Protein AF-A0A1R1Y2N2-F1 (afdb_monomer_lite)

Sequence (89 aa):
MRGSAKKTLYDRALKIDKSMISQWMRKVNGGNQSNWMGLELKYPERQKSLLHIAKIRIGAYWTAQRMANERIIDGAYKSECPLCKMKTP

Structure (mmCIF, N/CA/C/O backbone):
data_AF-A0A1R1Y2N2-F1
#
_entry.id   AF-A0A1R1Y2N2-F1
#
loop_
_atom_site.group_PDB
_atom_site.id
_atom_site.type_symbol
_atom_site.label_atom_id
_atom_site.label_alt_id
_atom_site.label_comp_id
_atom_site.label_asym_id
_atom_site.label_entity_id
_atom_site.label_seq_id
_atom_site.pdbx_PDB_ins_code
_atom_site.Cartn_x
_atom_site.Cartn_y
_atom_site.Cartn_z
_atom_site.occupancy
_atom_site.B_iso_or_equiv
_atom_site.auth_seq_id
_atom_site.auth_comp_id
_atom_site.auth_asym_id
_atom_site.auth_atom_id
_atom_site.pdbx_PDB_model_num
ATOM 1 N N . MET A 1 1 ? -31.425 16.582 21.950 1.00 41.31 1 MET A N 1
ATOM 2 C CA . MET A 1 1 ? -31.410 16.562 20.465 1.00 41.31 1 MET A CA 1
ATOM 3 C C . MET A 1 1 ? -29.985 16.711 19.882 1.00 41.31 1 MET A C 1
ATOM 5 O O . MET A 1 1 ? -29.715 17.665 19.172 1.00 41.31 1 MET A O 1
ATOM 9 N N . ARG A 1 2 ? -29.041 15.785 20.150 1.00 45.22 2 ARG A N 1
ATOM 10 C CA . ARG A 1 2 ? -27.632 15.872 19.659 1.00 45.22 2 ARG A CA 1
ATOM 11 C C . ARG A 1 2 ? -27.258 14.846 18.569 1.00 45.22 2 ARG A C 1
ATOM 13 O O . ARG A 1 2 ? -26.143 14.873 18.063 1.00 45.22 2 ARG A O 1
ATOM 20 N N . GLY A 1 3 ? -28.174 13.944 18.205 1.00 47.66 3 GLY A N 1
ATOM 21 C CA . GLY A 1 3 ? -27.896 12.827 17.288 1.00 47.66 3 GLY A CA 1
ATOM 22 C C . GLY A 1 3 ? -28.060 13.139 15.795 1.00 47.66 3 GLY A C 1
ATOM 23 O O . GLY A 1 3 ? -27.394 12.514 14.976 1.00 47.66 3 GLY A O 1
ATOM 24 N N . SER A 1 4 ? -28.901 14.115 15.431 1.00 57.19 4 SER A N 1
ATOM 25 C CA . SER A 1 4 ? -29.266 14.355 14.025 1.00 57.19 4 SER A CA 1
ATOM 26 C C . SER A 1 4 ? -28.106 14.947 13.210 1.00 57.19 4 SER A C 1
ATOM 28 O O . SER A 1 4 ? -27.777 14.429 12.150 1.00 57.19 4 SER A O 1
ATOM 30 N N . ALA A 1 5 ? -27.391 15.936 13.763 1.00 54.19 5 ALA A N 1
ATOM 31 C CA . ALA A 1 5 ? -26.303 16.637 13.070 1.00 54.19 5 ALA A CA 1
ATOM 32 C C . ALA A 1 5 ? -25.084 15.746 12.754 1.00 54.19 5 ALA A C 1
ATOM 34 O O . ALA A 1 5 ? -24.485 15.863 11.686 1.00 54.19 5 ALA A O 1
ATOM 35 N N . LYS A 1 6 ? -24.729 14.815 13.654 1.00 53.94 6 LYS A N 1
ATOM 36 C CA . LYS A 1 6 ? -23.637 13.853 13.412 1.00 53.94 6 LYS A CA 1
ATOM 37 C C . LYS A 1 6 ? -23.965 12.903 12.261 1.00 53.94 6 LYS A C 1
ATOM 39 O O . LYS A 1 6 ? -23.081 12.582 11.473 1.00 53.94 6 LYS A O 1
ATOM 44 N N . LYS A 1 7 ? -25.232 12.495 12.146 1.00 58.56 7 LYS A N 1
ATOM 45 C CA . LYS A 1 7 ? -25.708 11.624 11.069 1.00 58.56 7 LYS A CA 1
ATOM 46 C C . LYS A 1 7 ? -25.624 12.336 9.715 1.00 58.56 7 LYS A C 1
ATOM 48 O O . LYS A 1 7 ? -25.076 11.790 8.769 1.00 58.56 7 LYS A O 1
ATOM 53 N N . THR A 1 8 ? -26.020 13.610 9.663 1.00 62.34 8 THR A N 1
ATOM 54 C CA . THR A 1 8 ? -25.950 14.424 8.436 1.00 62.34 8 THR A CA 1
ATOM 55 C C . THR A 1 8 ? -24.515 14.689 7.967 1.00 62.34 8 THR A C 1
ATOM 57 O O . THR A 1 8 ? -24.247 14.695 6.765 1.00 62.34 8 THR A O 1
ATOM 60 N N . LEU A 1 9 ? -23.576 14.907 8.898 1.00 58.53 9 LEU A N 1
ATOM 61 C CA . LEU A 1 9 ? -22.152 15.072 8.576 1.00 58.53 9 LEU A CA 1
ATOM 62 C C . LEU A 1 9 ? -21.516 13.762 8.096 1.00 58.53 9 LEU A C 1
ATOM 64 O O . LEU A 1 9 ? -20.743 13.779 7.141 1.00 58.53 9 LEU A O 1
ATOM 68 N N . TYR A 1 10 ? -21.879 12.638 8.716 1.00 59.19 10 TYR A N 1
ATOM 69 C CA . TYR A 1 10 ? -21.457 11.305 8.291 1.00 59.19 10 TYR A CA 1
ATOM 70 C C . TYR A 1 10 ? -21.923 10.996 6.863 1.00 59.19 10 TYR A C 1
ATOM 72 O O . TYR A 1 10 ? -21.106 10.648 6.014 1.00 59.19 10 TYR A O 1
ATOM 80 N N . ASP A 1 11 ? -23.201 11.231 6.558 1.00 61.56 11 ASP A N 1
ATOM 81 C CA . ASP A 1 11 ? -23.760 10.987 5.223 1.00 61.56 11 ASP A CA 1
ATOM 82 C C . ASP A 1 11 ? -23.114 11.877 4.145 1.00 61.56 11 ASP A C 1
ATOM 84 O O . ASP A 1 11 ? -22.892 11.438 3.012 1.00 61.56 11 ASP A O 1
ATOM 88 N N . ARG A 1 12 ? -22.745 13.120 4.492 1.00 64.81 12 ARG A N 1
ATOM 89 C CA . ARG A 1 12 ? -21.959 13.999 3.609 1.00 64.81 12 ARG A CA 1
ATOM 90 C C . ARG A 1 12 ? -20.538 13.483 3.392 1.00 64.81 12 ARG A C 1
ATOM 92 O O . ARG A 1 12 ? -20.084 13.467 2.250 1.00 64.81 12 ARG A O 1
ATOM 99 N N . ALA A 1 13 ? -19.854 13.048 4.448 1.00 61.59 13 ALA A N 1
ATOM 100 C CA . ALA A 1 13 ? -18.501 12.507 4.350 1.00 61.59 13 ALA A CA 1
ATOM 101 C C . ALA A 1 13 ? -18.462 11.228 3.497 1.00 61.59 13 ALA A C 1
ATOM 103 O O . ALA A 1 13 ? -17.581 11.098 2.653 1.00 61.59 13 ALA A O 1
ATOM 104 N N . LEU A 1 14 ? -19.453 10.338 3.639 1.00 60.47 14 LEU A N 1
ATOM 105 C CA . LEU A 1 14 ? -19.586 9.143 2.797 1.00 60.47 14 LEU A CA 1
ATOM 106 C C . LEU A 1 14 ? -19.819 9.492 1.317 1.00 60.47 14 LEU A C 1
ATOM 108 O O . LEU A 1 14 ? -19.226 8.873 0.440 1.00 60.47 14 LEU A O 1
ATOM 112 N N . LYS A 1 15 ? -20.663 10.493 1.019 1.00 65.31 15 LYS A N 1
ATOM 113 C CA . LYS A 1 15 ? -20.933 10.923 -0.369 1.00 65.31 15 LYS A CA 1
ATOM 114 C C . LYS A 1 15 ? -19.712 11.518 -1.071 1.00 65.31 15 LYS A C 1
ATOM 116 O O . LYS A 1 15 ? -19.595 11.397 -2.287 1.00 65.31 15 LYS A O 1
ATOM 121 N N . ILE A 1 16 ? -18.842 12.197 -0.326 1.00 65.62 16 ILE A N 1
ATOM 122 C CA . ILE A 1 16 ? -17.643 12.857 -0.866 1.00 65.62 16 ILE A CA 1
ATOM 123 C C . ILE A 1 16 ? -16.459 11.885 -0.913 1.00 65.62 16 ILE A C 1
ATOM 125 O O . ILE A 1 16 ? -15.504 12.092 -1.665 1.00 65.62 16 ILE A O 1
ATOM 129 N N . ASP A 1 17 ? -16.513 10.811 -0.130 1.00 60.53 17 ASP A N 1
ATOM 130 C CA . ASP A 1 17 ? -15.392 9.913 0.021 1.00 60.53 17 ASP A CA 1
ATOM 131 C C . ASP A 1 17 ? -15.101 9.093 -1.251 1.00 60.53 17 ASP A C 1
ATOM 133 O O . ASP A 1 17 ? -15.833 8.199 -1.684 1.00 60.53 17 ASP A O 1
ATOM 137 N N . LYS A 1 18 ? -13.939 9.401 -1.826 1.00 65.75 18 LYS A N 1
ATOM 138 C CA . LYS A 1 18 ? -13.332 8.696 -2.956 1.00 65.75 18 LYS A CA 1
ATOM 139 C C . LYS A 1 18 ? -12.135 7.849 -2.526 1.00 65.75 18 LYS A C 1
ATOM 141 O O . LYS A 1 18 ? -11.436 7.335 -3.400 1.00 65.75 18 LYS A O 1
ATOM 146 N N . SER A 1 19 ? -11.870 7.708 -1.220 1.00 61.06 19 SER A N 1
ATOM 147 C CA . SER A 1 19 ? -10.627 7.092 -0.754 1.00 61.06 19 SER A CA 1
ATOM 148 C C . SER A 1 19 ? -10.487 5.642 -1.229 1.00 61.06 19 SER A C 1
ATOM 150 O O . SER A 1 19 ? -11.454 4.888 -1.364 1.00 61.06 19 SER A O 1
ATOM 152 N N . MET A 1 20 ? -9.247 5.233 -1.497 1.00 60.56 20 MET A N 1
ATOM 153 C CA . MET A 1 20 ? -8.946 3.913 -2.066 1.00 60.56 20 MET A CA 1
ATOM 154 C C . MET A 1 20 ? -9.354 2.760 -1.140 1.00 60.56 20 MET A C 1
ATOM 156 O O . MET A 1 20 ? -9.696 1.672 -1.598 1.00 60.56 20 MET A O 1
ATOM 160 N N . ILE A 1 21 ? -9.347 3.005 0.171 1.00 59.81 21 ILE A N 1
ATOM 161 C CA . ILE A 1 21 ? -9.762 2.044 1.199 1.00 59.81 21 ILE A CA 1
ATOM 162 C C . ILE A 1 21 ? -11.255 1.755 1.072 1.00 59.81 21 ILE A C 1
ATOM 164 O O . ILE A 1 21 ? -11.671 0.604 1.116 1.00 59.81 21 ILE A O 1
ATOM 168 N N . SER A 1 22 ? -12.049 2.784 0.822 1.00 62.56 22 SER A N 1
ATOM 169 C CA . SER A 1 22 ? -13.493 2.701 0.621 1.00 62.56 22 SER A CA 1
ATOM 170 C C . SER A 1 22 ? -13.895 1.975 -0.642 1.00 62.56 22 SER A C 1
ATOM 172 O O . SER A 1 22 ? -14.899 1.266 -0.671 1.00 62.56 22 SER A O 1
ATOM 174 N N . GLN A 1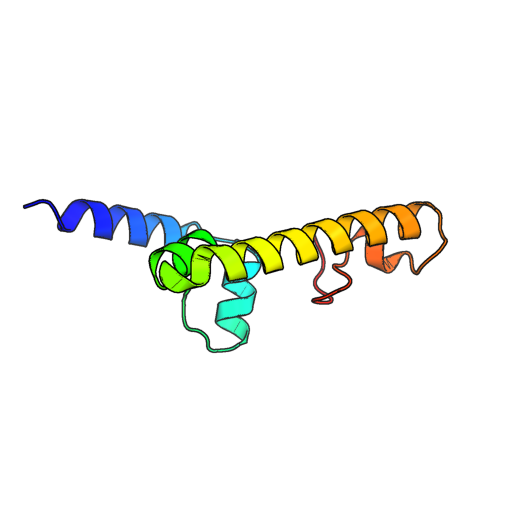 23 ? -13.136 2.188 -1.716 1.00 65.56 23 GLN A N 1
ATOM 175 C CA . GLN A 1 23 ? -13.334 1.463 -2.966 1.00 65.56 23 GLN A CA 1
ATOM 176 C C . GLN A 1 23 ? -12.986 -0.015 -2.786 1.00 65.56 23 GLN A C 1
ATOM 178 O O . GLN A 1 23 ? -13.748 -0.881 -3.210 1.00 65.56 23 GLN A O 1
ATOM 183 N N . TRP A 1 24 ? -11.886 -0.311 -2.088 1.00 64.56 24 TRP A N 1
ATOM 184 C CA . TRP A 1 24 ? -11.514 -1.680 -1.747 1.00 64.56 24 TRP A CA 1
ATOM 185 C C . TRP A 1 24 ? -12.561 -2.356 -0.849 1.00 64.56 24 TRP A C 1
ATOM 187 O O . TRP A 1 24 ? -12.997 -3.452 -1.179 1.00 64.56 24 TRP A O 1
ATOM 197 N N . MET A 1 25 ? -13.046 -1.682 0.201 1.00 61.59 25 MET A N 1
ATOM 198 C CA . MET A 1 25 ? -14.106 -2.182 1.092 1.00 61.59 25 MET A CA 1
ATOM 199 C C . MET A 1 25 ? -15.404 -2.502 0.342 1.00 61.59 25 MET A C 1
ATOM 201 O O . MET A 1 25 ? -16.018 -3.537 0.598 1.00 61.59 25 MET A O 1
ATOM 205 N N . ARG A 1 26 ? -15.784 -1.661 -0.631 1.00 64.69 26 ARG A N 1
ATOM 206 C CA . ARG A 1 26 ? -16.908 -1.937 -1.540 1.00 64.69 26 ARG A CA 1
ATOM 207 C C . ARG A 1 26 ? -16.658 -3.171 -2.413 1.00 64.69 26 ARG A C 1
ATOM 209 O O . ARG A 1 26 ? -17.576 -3.954 -2.615 1.00 64.69 26 ARG A O 1
ATOM 216 N N . LYS A 1 27 ? -15.425 -3.368 -2.893 1.00 63.06 27 LYS A N 1
ATOM 217 C CA . LYS A 1 27 ? -15.037 -4.505 -3.747 1.00 63.06 27 LYS A CA 1
ATOM 218 C C . LYS A 1 27 ? -14.995 -5.844 -2.998 1.00 63.06 27 LYS A C 1
ATOM 220 O O . LYS A 1 27 ? -15.267 -6.871 -3.604 1.00 63.06 27 LYS A O 1
ATOM 225 N N . VAL A 1 28 ? -14.676 -5.846 -1.701 1.00 62.03 28 VAL A N 1
ATOM 226 C CA . VAL A 1 28 ? -14.617 -7.069 -0.871 1.00 62.03 28 VAL A CA 1
ATOM 227 C C . VAL A 1 28 ? -15.926 -7.375 -0.123 1.00 62.03 28 VAL A C 1
ATOM 229 O O . VAL A 1 28 ? -15.910 -8.118 0.852 1.00 62.03 28 VAL A O 1
ATOM 232 N N . ASN A 1 29 ? -17.063 -6.805 -0.550 1.00 50.84 29 ASN A N 1
ATOM 233 C CA . ASN A 1 29 ? -18.376 -6.936 0.107 1.00 50.84 29 ASN A CA 1
ATOM 234 C C . ASN A 1 29 ? -18.408 -6.510 1.592 1.00 50.84 29 ASN A C 1
ATOM 236 O O . ASN A 1 29 ? -19.313 -6.881 2.335 1.00 50.84 29 ASN A O 1
ATOM 240 N N . GLY A 1 30 ? -17.480 -5.655 2.032 1.00 53.56 30 GLY A N 1
ATOM 241 C CA . GLY A 1 30 ? -17.431 -5.118 3.400 1.00 53.56 30 GLY A CA 1
ATOM 242 C C . GLY A 1 30 ? -18.474 -4.027 3.704 1.00 53.56 30 GLY A C 1
ATOM 243 O O . GLY A 1 30 ? -18.406 -3.384 4.753 1.00 53.56 30 GLY A O 1
ATOM 244 N N . GLY A 1 31 ? -19.425 -3.791 2.792 1.00 51.22 31 GLY A N 1
ATOM 245 C CA . GLY A 1 31 ? -20.394 -2.691 2.832 1.00 51.22 31 GLY A CA 1
ATOM 246 C C . GLY A 1 31 ? -19.798 -1.330 2.440 1.00 51.22 31 GLY A C 1
ATOM 247 O O . GLY A 1 31 ? -18.597 -1.207 2.198 1.00 51.22 31 GLY A O 1
ATOM 248 N N . ASN A 1 32 ? -20.636 -0.281 2.401 1.00 49.09 32 ASN A N 1
ATOM 249 C CA . ASN A 1 32 ? -20.253 1.127 2.162 1.00 49.09 32 ASN A CA 1
ATOM 250 C C . ASN A 1 32 ? -19.424 1.720 3.329 1.00 49.09 32 ASN A C 1
ATOM 252 O O . ASN A 1 32 ? -19.737 2.772 3.879 1.00 49.09 32 ASN A O 1
ATOM 256 N N . GLN A 1 33 ? -18.373 1.027 3.761 1.00 55.47 33 GLN A N 1
ATOM 257 C CA . GLN A 1 33 ? -17.440 1.468 4.794 1.00 55.47 33 GLN A CA 1
ATOM 258 C C . GLN A 1 33 ? -16.421 2.395 4.143 1.00 55.47 33 GLN A C 1
ATOM 260 O O . GLN A 1 33 ? -15.288 2.015 3.843 1.00 55.47 33 GLN A O 1
ATOM 265 N N . SER A 1 34 ? -16.891 3.597 3.818 1.00 54.72 34 SER A N 1
ATOM 266 C CA . SER A 1 34 ? -16.192 4.486 2.912 1.00 54.72 34 SER A CA 1
ATOM 267 C C . SER A 1 34 ? -15.272 5.472 3.639 1.00 54.72 34 SER A C 1
ATOM 269 O O . SER A 1 34 ? -15.445 6.677 3.559 1.00 54.72 34 SER A O 1
ATOM 271 N N . ASN A 1 35 ? -14.309 4.955 4.398 1.00 64.75 35 ASN A N 1
ATOM 272 C CA . ASN A 1 35 ? -12.949 5.492 4.557 1.00 64.75 35 ASN A CA 1
ATOM 273 C C . ASN A 1 35 ? -12.315 4.883 5.811 1.00 64.75 35 ASN A C 1
ATOM 275 O O . ASN A 1 35 ? -12.988 4.320 6.675 1.00 64.75 35 ASN A O 1
ATOM 279 N N . TRP A 1 36 ? -10.996 5.011 5.904 1.00 68.50 36 TRP A N 1
ATOM 280 C CA . TRP A 1 36 ? -10.211 4.577 7.053 1.00 68.50 36 TRP A CA 1
ATOM 281 C C . TRP A 1 36 ? -10.752 5.068 8.402 1.00 68.50 36 TRP A C 1
ATOM 283 O O . TRP A 1 36 ? -10.903 4.293 9.337 1.00 68.50 36 TRP A O 1
ATOM 293 N N . MET A 1 37 ? -11.122 6.345 8.466 1.00 65.88 37 MET A N 1
ATOM 294 C CA . MET A 1 37 ? -11.723 6.990 9.632 1.00 65.88 37 MET A CA 1
ATOM 295 C C . MET A 1 37 ? -13.081 6.363 9.988 1.00 65.88 37 MET A C 1
ATOM 297 O O . MET A 1 37 ? -13.407 6.209 11.158 1.00 65.88 37 MET A O 1
ATOM 301 N N . GLY A 1 38 ? -13.863 5.938 8.993 1.00 69.88 38 GLY A N 1
ATOM 302 C CA . GLY A 1 38 ? -15.124 5.223 9.171 1.00 69.88 38 GLY A CA 1
ATOM 303 C C . GLY A 1 38 ? -14.927 3.825 9.755 1.00 69.88 38 GLY A C 1
ATOM 304 O O . GLY A 1 38 ? -15.724 3.400 10.588 1.00 69.88 38 GLY A O 1
ATOM 305 N N . LEU A 1 39 ? -13.844 3.142 9.374 1.00 72.06 39 LEU A N 1
ATOM 306 C CA . LEU A 1 39 ? -13.442 1.868 9.974 1.00 72.06 39 LEU A CA 1
ATOM 307 C C . LEU A 1 39 ? -12.966 2.046 11.420 1.00 72.06 39 LEU A C 1
ATOM 309 O O . LEU A 1 39 ? -13.381 1.278 12.283 1.00 72.06 39 LEU A O 1
ATOM 313 N N . GLU A 1 40 ? -12.156 3.071 11.696 1.00 73.38 40 GLU A N 1
ATOM 314 C CA . GLU A 1 40 ? -11.708 3.388 13.059 1.00 73.38 40 GLU A CA 1
ATOM 315 C C . GLU A 1 40 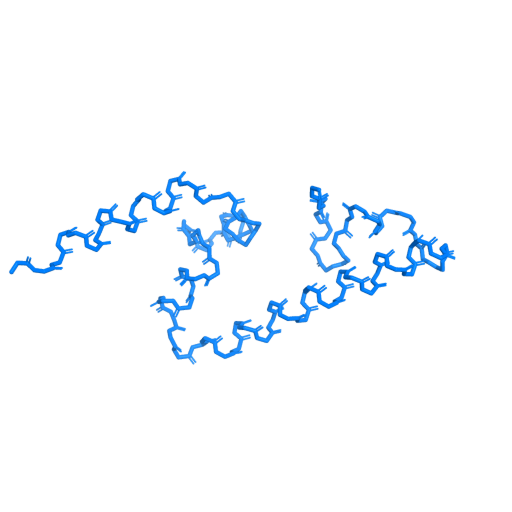? -12.877 3.762 13.981 1.00 73.38 40 GLU A C 1
ATOM 317 O O . GLU A 1 40 ? -12.921 3.327 15.126 1.00 73.38 40 GLU A O 1
ATOM 322 N N . LEU A 1 41 ? -13.857 4.521 13.481 1.00 72.75 41 LEU A N 1
ATOM 323 C CA . LEU A 1 41 ? -15.047 4.903 14.248 1.00 72.75 41 LEU A CA 1
ATOM 324 C C . LEU A 1 41 ? -15.999 3.729 14.508 1.00 72.75 41 LEU A C 1
ATOM 326 O O . LEU A 1 41 ? -16.682 3.721 15.531 1.00 72.75 41 LEU A O 1
ATOM 330 N N . LYS A 1 42 ? -16.080 2.760 13.587 1.00 73.88 42 LYS A N 1
ATOM 331 C CA . LYS A 1 42 ? -16.948 1.582 13.735 1.00 73.88 42 LYS A CA 1
ATOM 332 C C . LYS A 1 42 ? -16.323 0.500 14.612 1.00 73.88 42 LYS A C 1
ATOM 334 O O . LYS A 1 42 ? -17.053 -0.185 15.321 1.00 73.88 42 LYS A O 1
ATOM 339 N N . TYR A 1 43 ? -15.001 0.365 14.552 1.00 77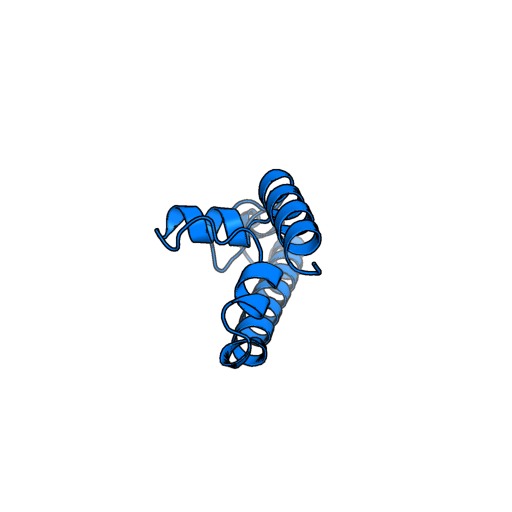.75 43 TYR A N 1
ATOM 340 C CA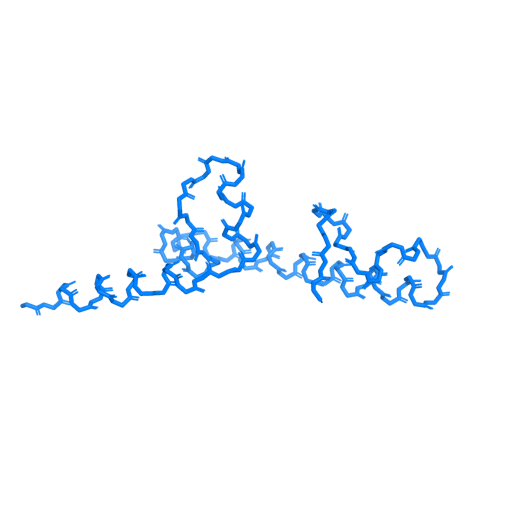 . TYR A 1 43 ? -14.231 -0.619 15.307 1.00 77.75 43 TYR A CA 1
ATOM 341 C C . TYR A 1 43 ? -13.119 0.077 16.103 1.00 77.75 43 TYR A C 1
ATOM 343 O O . TYR A 1 43 ? -11.931 -0.104 15.799 1.00 77.75 43 TYR A O 1
ATOM 351 N N . PRO A 1 44 ? -13.472 0.907 17.105 1.00 78.56 44 PRO A N 1
ATOM 352 C CA . PRO A 1 44 ? -12.492 1.646 17.898 1.00 78.56 44 PRO A CA 1
ATOM 353 C C . PRO A 1 44 ? -11.515 0.713 18.624 1.00 78.56 44 PRO A C 1
ATOM 355 O O . PRO A 1 44 ? -10.341 1.043 18.786 1.00 78.56 44 PRO A O 1
ATOM 358 N N . GLU A 1 45 ? -11.947 -0.501 18.974 1.00 83.56 45 GLU A N 1
ATOM 359 C CA . GLU A 1 45 ? -11.100 -1.539 19.561 1.00 83.56 45 GLU A CA 1
ATOM 360 C C . GLU A 1 45 ? -9.998 -2.030 18.606 1.00 83.56 45 GLU A C 1
ATOM 362 O O . GLU A 1 45 ? -8.958 -2.518 19.049 1.00 83.56 45 GLU A O 1
ATOM 367 N N . ARG A 1 46 ? -10.183 -1.856 17.289 1.00 77.69 46 ARG A N 1
ATOM 368 C CA . ARG A 1 46 ? -9.233 -2.258 16.234 1.00 77.69 46 ARG A CA 1
ATOM 369 C C . ARG A 1 46 ? -8.458 -1.087 15.642 1.00 77.69 46 ARG A C 1
ATOM 371 O O . ARG A 1 46 ? -7.638 -1.308 14.750 1.00 77.69 46 ARG A O 1
ATOM 378 N N . GLN A 1 47 ? -8.659 0.134 16.139 1.00 80.38 47 GLN A N 1
ATOM 379 C CA . GLN A 1 47 ? -8.048 1.348 15.590 1.00 80.38 47 GLN A CA 1
ATOM 380 C C . GLN A 1 47 ? -6.523 1.229 15.448 1.00 80.38 47 GLN A C 1
ATOM 382 O O . GLN A 1 47 ? -5.967 1.547 14.400 1.00 80.38 47 GLN A O 1
ATOM 387 N N . LYS A 1 48 ? -5.831 0.714 16.473 1.00 82.06 48 LYS A N 1
ATOM 388 C CA . LYS A 1 48 ? -4.365 0.554 16.447 1.00 82.06 48 LYS A CA 1
ATOM 389 C C . LYS A 1 48 ? -3.894 -0.420 15.365 1.00 82.06 48 LYS A C 1
ATOM 391 O O . LYS A 1 48 ? -2.895 -0.151 14.693 1.00 82.06 48 LYS A O 1
ATOM 396 N N . SER A 1 49 ? -4.596 -1.542 15.215 1.00 81.12 49 SER A N 1
ATOM 397 C CA . SER A 1 49 ? -4.284 -2.581 14.229 1.00 81.12 49 SER A CA 1
ATOM 398 C C . SER A 1 49 ? -4.557 -2.093 12.817 1.00 81.12 49 SER A C 1
ATOM 400 O O . SER A 1 49 ? -3.727 -2.299 11.935 1.00 81.12 49 SER A O 1
ATOM 402 N N . LEU A 1 50 ? -5.677 -1.387 12.623 1.00 80.62 50 LEU A N 1
ATOM 403 C CA . LEU A 1 50 ? -5.955 -0.681 11.384 1.00 80.62 50 LEU A CA 1
ATOM 404 C C . LEU A 1 50 ? -4.786 0.261 11.103 1.00 80.62 50 LEU A C 1
ATOM 406 O O . LEU A 1 50 ? -4.054 0.004 10.151 1.00 80.62 50 LEU A O 1
ATOM 410 N N . LEU A 1 51 ? -4.512 1.260 11.951 1.00 81.56 51 LEU A N 1
ATOM 411 C CA . LEU A 1 51 ? -3.440 2.249 11.743 1.00 81.56 51 LEU A CA 1
ATOM 412 C C . LEU A 1 51 ? -2.094 1.621 11.333 1.00 81.56 51 LEU A C 1
ATOM 414 O O . LEU A 1 51 ? -1.428 2.127 10.427 1.00 81.56 51 LEU A O 1
ATOM 418 N N . HIS A 1 52 ? -1.712 0.501 11.953 1.00 83.94 52 HIS A N 1
ATOM 419 C CA . HIS A 1 52 ? -0.524 -0.265 11.566 1.00 83.94 52 HIS A CA 1
ATOM 420 C C . HIS A 1 52 ? -0.567 -0.745 10.113 1.00 83.94 52 HIS A C 1
ATOM 422 O O . HIS A 1 52 ? 0.389 -0.530 9.369 1.00 83.94 52 HIS A O 1
ATOM 428 N N . ILE A 1 53 ? -1.677 -1.344 9.682 1.00 83.25 53 ILE A N 1
ATOM 429 C CA . ILE A 1 53 ? -1.864 -1.806 8.302 1.00 83.25 53 ILE A CA 1
ATOM 430 C C . ILE A 1 53 ? -1.746 -0.637 7.313 1.00 83.25 53 ILE A C 1
ATOM 432 O O . ILE A 1 53 ? -1.094 -0.787 6.279 1.00 83.25 53 ILE A O 1
ATOM 436 N N . ALA A 1 54 ? -2.309 0.542 7.613 1.00 80.81 54 ALA A N 1
ATOM 437 C CA . ALA A 1 54 ? -2.140 1.705 6.730 1.00 80.81 54 ALA A CA 1
ATOM 438 C C . ALA A 1 54 ? -0.681 2.152 6.638 1.00 80.81 54 ALA A C 1
ATOM 440 O O . ALA A 1 54 ? -0.194 2.392 5.533 1.00 80.81 54 ALA A O 1
ATOM 441 N N . LYS A 1 55 ? 0.031 2.227 7.769 1.00 85.06 55 LYS A N 1
ATOM 442 C CA . LYS A 1 55 ? 1.456 2.591 7.784 1.00 85.06 55 LYS A CA 1
ATOM 443 C C . LYS A 1 55 ? 2.291 1.628 6.947 1.00 85.06 55 LYS A C 1
ATOM 445 O O . LYS A 1 55 ? 3.095 2.083 6.139 1.00 85.06 55 LYS A O 1
ATOM 450 N N . ILE A 1 56 ? 2.051 0.323 7.081 1.00 86.75 56 ILE A N 1
ATOM 451 C CA . ILE A 1 56 ? 2.720 -0.706 6.274 1.00 86.75 56 ILE A CA 1
ATOM 452 C C . ILE A 1 56 ? 2.425 -0.490 4.788 1.00 86.75 56 ILE A C 1
ATOM 454 O O . ILE A 1 56 ? 3.348 -0.488 3.977 1.00 86.75 56 ILE A O 1
ATOM 458 N N . ARG A 1 57 ? 1.158 -0.249 4.418 1.00 84.62 57 ARG A N 1
ATOM 459 C CA . ARG A 1 57 ? 0.782 -0.026 3.012 1.00 84.62 57 ARG A CA 1
ATOM 460 C C . ARG A 1 57 ? 1.447 1.205 2.408 1.00 84.62 57 ARG A C 1
ATOM 462 O O . ARG A 1 57 ? 1.958 1.126 1.293 1.00 84.62 57 ARG A O 1
ATOM 469 N N . ILE A 1 58 ? 1.442 2.319 3.136 1.00 85.19 58 ILE A N 1
ATOM 470 C CA . ILE A 1 58 ? 2.047 3.580 2.694 1.00 85.19 58 ILE A CA 1
ATOM 471 C C . ILE A 1 58 ? 3.567 3.424 2.589 1.00 85.19 58 ILE A C 1
ATOM 473 O O . ILE A 1 58 ? 4.141 3.775 1.562 1.00 85.19 58 ILE A O 1
ATOM 477 N N . GLY A 1 59 ? 4.211 2.851 3.609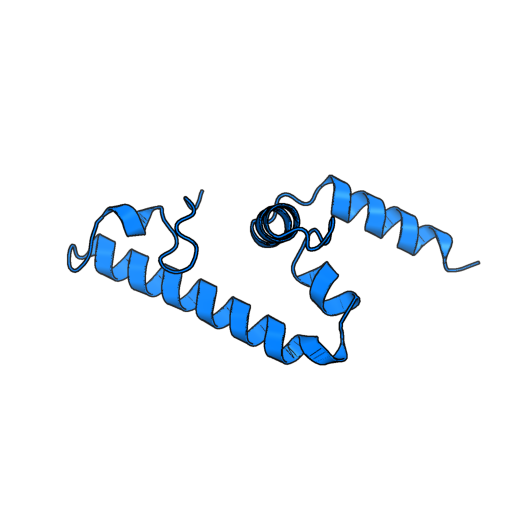 1.00 89.38 59 GLY A N 1
ATOM 478 C CA . GLY A 1 59 ? 5.655 2.612 3.609 1.00 89.38 59 GLY A CA 1
ATOM 479 C C . GLY A 1 59 ? 6.095 1.717 2.451 1.00 89.38 59 GLY A C 1
ATOM 480 O O . GLY A 1 59 ? 6.981 2.095 1.692 1.00 89.38 59 GLY A O 1
ATOM 481 N N . ALA A 1 60 ? 5.418 0.582 2.252 1.00 90.06 60 ALA A N 1
ATOM 482 C CA . ALA A 1 60 ? 5.717 -0.338 1.155 1.00 90.06 60 ALA A CA 1
ATOM 483 C C . ALA A 1 60 ? 5.571 0.326 -0.221 1.00 90.06 60 ALA A C 1
ATOM 485 O O . ALA A 1 60 ? 6.406 0.103 -1.095 1.00 90.06 60 ALA A O 1
ATOM 486 N N . TYR A 1 61 ? 4.543 1.160 -0.411 1.00 89.12 61 TYR A N 1
ATOM 487 C CA . TYR A 1 61 ? 4.373 1.917 -1.650 1.00 89.12 61 TYR A CA 1
ATOM 488 C C . TYR A 1 61 ? 5.537 2.878 -1.902 1.00 89.12 61 TYR A C 1
ATOM 490 O O . TYR A 1 61 ? 6.133 2.826 -2.972 1.00 89.12 61 TYR A O 1
ATOM 498 N N . TRP A 1 62 ? 5.907 3.707 -0.923 1.00 92.38 62 TRP A N 1
ATOM 499 C CA . TRP A 1 62 ? 7.008 4.661 -1.093 1.00 92.38 62 TRP A CA 1
ATOM 500 C C . TRP A 1 62 ? 8.344 3.975 -1.360 1.00 92.38 62 TRP A C 1
ATOM 502 O O . TRP A 1 62 ? 9.109 4.426 -2.211 1.00 92.38 62 TRP A O 1
ATOM 512 N N . THR A 1 63 ? 8.621 2.873 -0.663 1.00 95.31 63 THR A N 1
ATOM 513 C CA . THR A 1 63 ? 9.834 2.086 -0.890 1.00 95.31 63 THR A CA 1
ATOM 514 C C . THR A 1 63 ? 9.847 1.488 -2.294 1.00 95.31 63 THR A C 1
ATOM 516 O O . THR A 1 63 ? 10.839 1.642 -3.003 1.00 95.31 63 THR A O 1
ATOM 519 N N . ALA A 1 64 ? 8.743 0.875 -2.732 1.00 93.56 64 ALA A N 1
ATOM 520 C CA . ALA A 1 64 ? 8.639 0.323 -4.080 1.00 93.56 64 ALA A CA 1
ATOM 521 C C . ALA A 1 64 ? 8.762 1.415 -5.153 1.00 93.56 64 ALA A C 1
ATOM 523 O O . ALA A 1 64 ? 9.499 1.242 -6.118 1.00 93.56 64 ALA A O 1
ATOM 524 N N . GLN A 1 65 ? 8.128 2.572 -4.959 1.00 94.00 65 GLN A N 1
ATOM 525 C CA . GLN A 1 65 ? 8.237 3.695 -5.886 1.00 94.00 65 GLN A CA 1
ATOM 526 C C . GLN A 1 65 ? 9.686 4.200 -5.999 1.00 94.00 65 GLN A C 1
ATOM 528 O O . GLN A 1 65 ? 10.160 4.449 -7.108 1.00 94.00 65 GLN A O 1
ATOM 533 N N . ARG A 1 66 ? 10.418 4.316 -4.880 1.00 96.12 66 ARG A N 1
ATOM 534 C CA . ARG A 1 66 ? 11.847 4.689 -4.890 1.00 96.12 66 ARG A CA 1
ATOM 535 C C . ARG A 1 66 ? 12.696 3.664 -5.638 1.00 96.12 66 ARG A C 1
ATOM 537 O O . ARG A 1 66 ? 13.422 4.042 -6.551 1.00 96.12 66 ARG A O 1
ATOM 544 N N . MET A 1 67 ? 12.534 2.379 -5.330 1.00 97.12 67 MET A N 1
ATOM 545 C CA . MET A 1 67 ? 13.245 1.298 -6.025 1.00 97.12 67 MET A CA 1
ATOM 546 C C . MET A 1 67 ? 12.928 1.267 -7.528 1.00 97.12 67 MET A C 1
ATOM 548 O O . MET A 1 67 ? 13.815 1.032 -8.347 1.00 97.12 67 MET A O 1
ATOM 552 N N . ALA A 1 68 ? 11.679 1.538 -7.915 1.00 95.50 68 ALA A N 1
ATOM 553 C CA . ALA A 1 68 ? 11.270 1.608 -9.317 1.00 95.50 68 ALA A CA 1
ATOM 554 C C . ALA A 1 68 ? 11.854 2.841 -10.030 1.00 95.50 68 ALA A C 1
ATOM 556 O O . ALA A 1 68 ? 12.181 2.788 -11.218 1.00 95.50 68 ALA A O 1
ATOM 557 N N . ASN A 1 69 ? 12.018 3.964 -9.323 1.0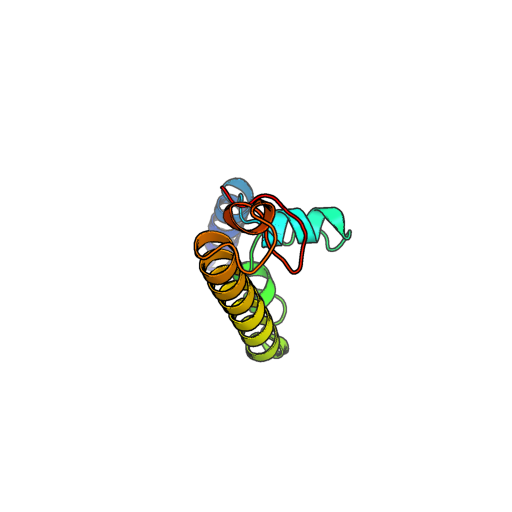0 94.69 69 ASN A N 1
ATOM 558 C CA . ASN A 1 69 ? 12.714 5.144 -9.842 1.00 94.69 69 ASN A CA 1
ATOM 559 C C . ASN A 1 69 ? 14.199 4.878 -10.093 1.00 94.69 69 ASN A C 1
ATOM 561 O O . ASN A 1 69 ? 14.710 5.297 -11.129 1.00 94.69 69 ASN A O 1
ATOM 565 N N . GLU A 1 70 ? 14.838 4.104 -9.219 1.00 97.56 70 GLU A N 1
ATOM 566 C CA . GLU A 1 70 ? 16.223 3.636 -9.366 1.00 97.56 70 GLU A CA 1
ATOM 567 C C . GLU A 1 70 ? 16.372 2.463 -10.352 1.00 97.56 70 GLU A C 1
ATOM 569 O O . GLU A 1 70 ? 17.483 2.000 -10.591 1.00 97.56 70 GLU A O 1
ATOM 574 N N . ARG A 1 71 ? 15.271 2.000 -10.968 1.00 95.38 71 ARG A N 1
ATOM 575 C CA . ARG A 1 71 ? 15.230 0.864 -11.911 1.00 95.38 71 ARG A CA 1
ATOM 576 C C . ARG A 1 71 ? 15.696 -0.468 -11.302 1.00 95.38 71 ARG A C 1
ATOM 578 O O . ARG A 1 71 ? 16.087 -1.371 -12.033 1.00 95.38 71 ARG A O 1
ATOM 585 N N . ILE A 1 72 ? 15.628 -0.596 -9.976 1.00 96.81 72 ILE A N 1
ATOM 586 C CA . ILE A 1 72 ? 15.943 -1.832 -9.241 1.00 96.81 72 ILE A CA 1
ATOM 587 C C . ILE A 1 72 ? 14.811 -2.853 -9.402 1.00 96.81 72 ILE A C 1
ATOM 589 O O . ILE A 1 72 ? 15.054 -4.052 -9.508 1.00 96.81 72 ILE A O 1
ATOM 593 N N . ILE A 1 73 ? 13.566 -2.373 -9.419 1.00 95.56 73 ILE A N 1
ATOM 594 C CA . ILE A 1 73 ? 12.363 -3.185 -9.633 1.00 95.56 73 ILE A CA 1
ATOM 595 C C . ILE A 1 73 ? 11.564 -2.657 -10.828 1.00 95.56 73 ILE A C 1
ATOM 597 O O . ILE A 1 73 ? 11.886 -1.609 -11.390 1.00 95.56 73 ILE A O 1
ATOM 601 N N . ASP A 1 74 ? 10.497 -3.376 -11.185 1.00 93.50 74 ASP A N 1
ATOM 602 C CA . ASP A 1 74 ? 9.598 -3.013 -12.281 1.00 93.50 74 ASP A CA 1
ATOM 603 C C . ASP A 1 74 ? 9.103 -1.556 -12.173 1.00 93.50 74 ASP A C 1
ATOM 605 O O . ASP A 1 74 ? 8.631 -1.100 -11.125 1.00 93.50 74 ASP A O 1
ATOM 609 N N . GLY A 1 75 ? 9.185 -0.834 -13.292 1.00 92.81 75 GLY A N 1
ATOM 610 C CA . GLY A 1 75 ? 8.710 0.537 -13.429 1.00 92.81 75 GLY A CA 1
ATOM 611 C C . GLY A 1 75 ? 7.203 0.696 -13.210 1.00 92.81 75 GLY A C 1
ATOM 612 O O . GLY A 1 75 ? 6.769 1.805 -12.895 1.00 92.81 75 GLY A O 1
ATOM 613 N N . ALA A 1 76 ? 6.415 -0.382 -13.305 1.00 91.69 76 ALA A N 1
ATOM 614 C CA . ALA A 1 76 ? 4.991 -0.380 -12.966 1.00 91.69 76 ALA A CA 1
ATOM 615 C C . ALA A 1 76 ? 4.734 0.154 -11.544 1.00 91.69 76 ALA A C 1
ATOM 617 O O . ALA A 1 76 ? 3.788 0.909 -11.322 1.00 91.69 76 ALA A O 1
ATOM 618 N N . TYR A 1 77 ? 5.632 -0.125 -10.592 1.00 91.56 77 TYR A N 1
ATOM 619 C CA . TYR A 1 77 ? 5.494 0.321 -9.200 1.00 91.56 77 TYR A CA 1
ATOM 620 C C . TYR A 1 77 ? 5.714 1.825 -8.984 1.00 91.56 77 TYR A C 1
ATOM 622 O O . TYR A 1 77 ? 5.572 2.312 -7.863 1.00 91.56 77 TYR A O 1
ATOM 630 N N . LYS A 1 78 ? 6.012 2.595 -10.040 1.00 90.25 78 LYS A N 1
ATOM 631 C CA . LYS A 1 78 ? 5.989 4.065 -9.972 1.00 90.25 78 LYS A CA 1
ATOM 632 C C . LYS A 1 78 ? 4.581 4.616 -9.789 1.00 90.25 78 LYS A C 1
ATOM 634 O O . LYS A 1 78 ? 4.410 5.642 -9.133 1.00 90.25 78 LYS A O 1
ATOM 639 N N . SER A 1 79 ? 3.606 3.935 -10.380 1.00 87.38 79 SER A N 1
ATOM 640 C CA . SER A 1 79 ? 2.198 4.321 -10.401 1.00 87.38 79 SER A CA 1
ATOM 641 C C . SER A 1 79 ? 1.283 3.185 -9.952 1.00 87.38 79 SER A C 1
ATOM 643 O O . SER A 1 79 ? 0.077 3.258 -10.162 1.00 87.38 79 SER A O 1
ATOM 645 N N . GLU A 1 80 ? 1.824 2.136 -9.328 1.00 88.19 80 GLU A N 1
ATOM 646 C CA . GLU A 1 80 ? 1.062 0.990 -8.842 1.00 88.19 80 GLU A CA 1
ATOM 647 C C . GLU A 1 80 ? 1.486 0.589 -7.426 1.00 88.19 80 GLU A C 1
ATOM 649 O O . GLU A 1 80 ? 2.668 0.462 -7.106 1.00 88.19 80 GLU A O 1
ATOM 654 N N . CYS A 1 81 ? 0.504 0.337 -6.557 1.00 85.00 81 CYS A N 1
ATOM 655 C CA . CYS A 1 81 ? 0.771 -0.144 -5.208 1.00 85.00 81 CYS A CA 1
ATOM 656 C C . CYS A 1 81 ? 1.239 -1.612 -5.216 1.00 85.00 81 CYS A C 1
ATOM 658 O O . CYS A 1 81 ? 0.495 -2.477 -5.685 1.00 85.00 81 CYS A O 1
ATOM 660 N N . PRO A 1 82 ? 2.381 -1.949 -4.584 1.00 86.88 82 PRO A N 1
ATOM 661 C CA . PRO A 1 82 ? 2.911 -3.314 -4.591 1.00 86.88 82 PRO A CA 1
ATOM 662 C C . PRO A 1 82 ? 2.003 -4.329 -3.879 1.00 86.88 82 PRO A C 1
ATOM 664 O O . PRO A 1 82 ? 2.026 -5.509 -4.221 1.00 86.88 82 PRO A O 1
ATOM 667 N N . LEU A 1 83 ? 1.186 -3.875 -2.921 1.00 82.62 83 LEU A N 1
ATOM 668 C CA . LEU A 1 83 ? 0.337 -4.735 -2.088 1.00 82.62 83 LEU A CA 1
ATOM 669 C C . LEU A 1 83 ? -1.053 -4.980 -2.674 1.00 82.62 83 LEU A C 1
ATOM 671 O O . LEU A 1 83 ? -1.596 -6.066 -2.514 1.00 82.62 83 LEU A O 1
ATOM 675 N N . CYS A 1 84 ? -1.660 -3.976 -3.310 1.00 80.31 84 CYS A N 1
ATOM 676 C CA . CYS A 1 84 ? -3.022 -4.104 -3.836 1.00 80.31 84 CYS A CA 1
ATOM 677 C C . CYS A 1 84 ? -3.120 -4.025 -5.358 1.00 80.31 84 CYS A C 1
ATOM 679 O O . CYS A 1 84 ? -4.237 -4.077 -5.867 1.00 80.31 84 CYS A O 1
ATOM 681 N N . LYS A 1 85 ? -1.986 -3.880 -6.060 1.00 81.56 85 LYS A N 1
ATOM 682 C CA . LYS A 1 85 ? -1.886 -3.852 -7.530 1.00 81.56 85 LYS A CA 1
ATOM 683 C C . LYS A 1 85 ? -2.822 -2.842 -8.197 1.00 81.56 85 LYS A C 1
ATOM 685 O O . LYS A 1 85 ? -3.268 -3.002 -9.326 1.00 81.56 85 LYS A O 1
ATOM 690 N N . MET A 1 86 ? -3.191 -1.809 -7.444 1.00 80.44 86 MET A N 1
ATOM 691 C CA . MET A 1 86 ? -4.044 -0.739 -7.935 1.00 80.44 86 MET A CA 1
ATOM 692 C C . MET A 1 86 ? -3.163 0.411 -8.368 1.00 80.44 86 MET A C 1
ATOM 694 O O . MET A 1 86 ? -2.190 0.734 -7.678 1.00 80.44 86 MET A O 1
ATOM 698 N N . LYS A 1 87 ? -3.556 1.046 -9.470 1.00 79.19 87 LYS A N 1
ATOM 699 C CA . LYS A 1 87 ? -2.905 2.261 -9.930 1.00 79.19 87 LYS A CA 1
ATOM 700 C C . LYS A 1 87 ? -3.121 3.375 -8.911 1.00 79.19 87 LYS A C 1
ATOM 702 O O . LYS A 1 87 ? -4.248 3.608 -8.472 1.00 79.19 87 LYS A O 1
ATOM 707 N N . THR A 1 88 ? -2.039 4.016 -8.507 1.00 66.56 88 THR A N 1
ATOM 708 C CA . THR A 1 88 ? -2.055 5.214 -7.675 1.00 66.56 88 THR A CA 1
ATOM 709 C C . THR A 1 88 ? -2.174 6.440 -8.583 1.00 66.56 88 THR A C 1
ATOM 711 O O . THR A 1 88 ? -1.517 6.458 -9.626 1.00 66.56 88 THR A O 1
ATOM 714 N N . PRO A 1 89 ? -3.044 7.410 -8.244 1.00 59.56 89 PRO A N 1
ATOM 715 C CA . PRO A 1 89 ? -3.172 8.653 -9.000 1.00 59.56 89 PRO A CA 1
ATOM 716 C C . PRO A 1 89 ? -1.884 9.481 -8.978 1.00 59.56 89 PRO A C 1
ATOM 718 O O . PRO A 1 89 ? -1.097 9.331 -8.013 1.00 59.56 89 PRO A O 1
#

Organism: NCBI:txid133412

pLDDT: mean 74.25, std 14.98, range [41.31, 97.56]

Radius of gyration: 16.23 Å; chains: 1; bounding box: 48×24×34 Å

Foldseek 3Di:
DPPPVVVVVVVVCLVPQPDPVQVVCVVVVVPSCRDLVSVCVVCVVCNVVSVVVVVVQVVQLVVQLVCLVVVVDPVLSVQARPPPRDGHD

Secondary structure (DSSP, 8-state):
--SHHHHHHHHHHHHH---HHHHHHHHTT--S--SHHHHHHH-GGGHHHHHHHHHHHHHHHHHHHHHHHTTSS-GGGGSB-TTT-PBP-